Protein AF-A0A7S0R4J1-F1 (afdb_monomer)

Organism: NCBI:txid1034604

Radius of gyration: 21.52 Å; Cα contacts (8 Å, |Δi|>4): 65; chains: 1; bounding box: 45×45×48 Å

pLDDT: mean 85.77, std 11.28, range [54.91, 97.12]

Foldseek 3Di:
DDQADFQVVVPHDPVNQVVVQLQLCLQQVQPVPDDGCVVQRGNNSSVVVVCVSDPPVSSVVSRVVSPPPPDPPDDDDPPDDDDDPVRVVVVVVCVVPVVDCPPPDDDDDDDDDDD

InterPro domains:
  IPR009081 Phosphopantetheine binding ACP domain [PF00550] (1-50)
  IPR036736 ACP-like superfamily [G3DSA:1.10.1200.10] (1-53)
  IPR036736 ACP-like superfamily [SSF47336] (1-51)

Secondary structure (DSSP, 8-state):
--TT--TTTTT--HHHHHHHHHHHHHHTT-TTS---TTT--SHHHHHHHHHHHS-HHHHHHHTT-----PPP--PPPTT--PPPHHHHHHHHHHHH-TT--TT---------S--

Solvent-accessible surface area (backbone atoms only — not comparable to full-atom values): 7301 Å² total; per-residue (Å²): 138,58,54,78,43,44,40,57,85,72,68,50,45,73,68,54,38,51,53,51,27,52,50,53,28,40,42,39,67,50,68,87,63,84,61,48,43,92,80,29,42,21,54,50,53,38,50,57,51,48,56,76,75,42,57,64,70,57,41,54,65,24,60,83,64,52,63,73,81,59,82,78,82,76,86,66,62,97,89,58,84,84,65,51,73,67,51,47,52,51,49,52,53,43,71,75,44,73,88,61,64,89,84,63,88,84,82,87,82,90,84,86,84,84,132

Sequence (115 aa):
IGVHTDFFAAGGTSLNSIMVATRVTEMFNLGTKGVGLHKYATISELSDHLRTVAPIDQLLGALGDAGSRGIPVRKWPDDVRIMSFSQLQMYTLATIDPESCTYNEAVSLRIEGGV

Nearest PDB structures (foldseek):
  6c4q-assembly1_A  TM=6.685E-01  e=6.002E-01  Mycobacterium tuberculosis H37Rv

Structure (mmCIF, N/CA/C/O backbone):
data_AF-A0A7S0R4J1-F1
#
_entry.id   AF-A0A7S0R4J1-F1
#
loop_
_atom_site.group_PDB
_atom_site.id
_atom_site.type_symbol
_atom_site.label_atom_id
_atom_site.label_alt_id
_atom_site.label_comp_id
_atom_site.label_asym_id
_atom_site.label_entity_id
_atom_site.label_seq_id
_atom_site.pdbx_PDB_ins_code
_atom_site.Cartn_x
_atom_site.Cartn_y
_atom_site.Cartn_z
_atom_site.occupancy
_atom_site.B_iso_or_equiv
_atom_site.auth_seq_id
_atom_site.auth_comp_id
_atom_site.auth_asym_id
_atom_site.auth_atom_id
_atom_site.pdbx_PDB_model_num
ATOM 1 N N . ILE A 1 1 ? 6.061 -15.914 -16.287 1.00 84.00 1 ILE A N 1
ATOM 2 C CA . ILE A 1 1 ? 5.477 -14.584 -16.587 1.00 84.00 1 ILE A CA 1
ATOM 3 C C . ILE A 1 1 ? 6.308 -13.975 -17.706 1.00 84.00 1 ILE A C 1
ATOM 5 O O . ILE A 1 1 ? 7.527 -13.977 -17.582 1.00 84.00 1 ILE A O 1
ATOM 9 N N . GLY A 1 2 ? 5.681 -13.567 -18.811 1.00 94.94 2 GLY A N 1
ATOM 10 C CA . GLY A 1 2 ? 6.353 -12.884 -19.920 1.00 94.94 2 GLY A CA 1
ATOM 11 C C . GLY A 1 2 ? 6.346 -11.364 -19.735 1.00 94.94 2 GLY A C 1
ATOM 12 O O . GLY A 1 2 ? 5.594 -10.842 -18.915 1.00 94.94 2 GLY A O 1
ATOM 13 N N . VAL A 1 3 ? 7.15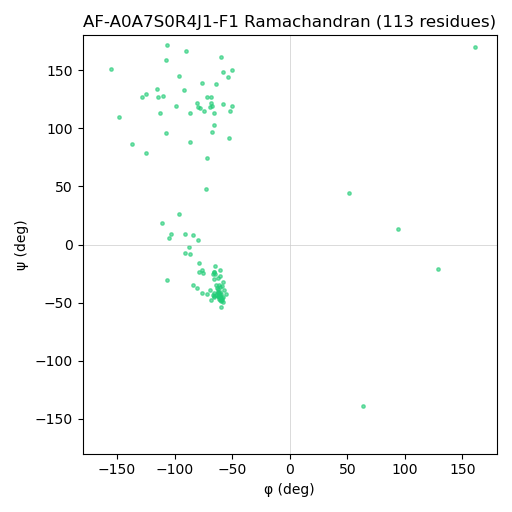6 -10.638 -20.510 1.00 96.31 3 VAL A N 1
ATOM 14 C CA . VAL A 1 3 ? 7.283 -9.173 -20.358 1.00 96.31 3 VAL A CA 1
ATOM 15 C C . VAL A 1 3 ? 6.006 -8.395 -20.705 1.00 96.31 3 VAL A C 1
ATOM 17 O O . VAL A 1 3 ? 5.798 -7.304 -20.185 1.00 96.31 3 VAL A O 1
ATOM 20 N N . HIS A 1 4 ? 5.135 -8.983 -21.527 1.00 96.88 4 HIS A N 1
ATOM 21 C CA . HIS A 1 4 ? 3.824 -8.443 -21.907 1.00 96.88 4 HIS A CA 1
ATOM 22 C C . HIS A 1 4 ? 2.660 -9.120 -21.172 1.00 96.88 4 HIS A C 1
ATOM 24 O O . HIS A 1 4 ? 1.504 -8.931 -21.535 1.00 96.88 4 HIS A O 1
ATOM 30 N N . THR A 1 5 ? 2.941 -9.958 -20.169 1.00 96.62 5 THR A N 1
ATOM 31 C CA . THR A 1 5 ? 1.879 -10.523 -19.336 1.00 96.62 5 THR A CA 1
ATOM 32 C C . THR A 1 5 ? 1.268 -9.406 -18.497 1.00 96.62 5 THR A C 1
ATOM 34 O O . THR A 1 5 ? 1.979 -8.768 -17.721 1.00 96.62 5 THR A O 1
ATOM 37 N N . ASP A 1 6 ? -0.038 -9.195 -18.650 1.00 96.00 6 ASP A N 1
ATOM 38 C CA . ASP A 1 6 ? -0.802 -8.274 -17.815 1.00 96.00 6 ASP A CA 1
ATOM 39 C C . ASP A 1 6 ? -0.909 -8.820 -16.385 1.00 96.00 6 ASP A C 1
ATOM 41 O O . ASP A 1 6 ? -1.300 -9.971 -16.157 1.00 96.00 6 ASP A O 1
ATOM 45 N N . PHE A 1 7 ? -0.522 -7.991 -15.419 1.00 95.38 7 PHE A N 1
ATOM 46 C CA . PHE A 1 7 ? -0.473 -8.343 -14.007 1.00 95.38 7 PHE A CA 1
ATOM 47 C C . PHE A 1 7 ? -1.842 -8.735 -13.434 1.00 95.38 7 PHE A C 1
ATOM 49 O O . PHE A 1 7 ? -1.925 -9.690 -12.658 1.00 95.38 7 PHE A O 1
ATOM 56 N N . PHE A 1 8 ? -2.913 -8.032 -13.808 1.00 95.00 8 PHE A N 1
ATOM 57 C CA . PHE A 1 8 ? -4.256 -8.277 -13.277 1.00 95.00 8 PHE A CA 1
ATOM 58 C C . PHE A 1 8 ? -4.921 -9.464 -13.969 1.00 95.00 8 PHE A C 1
ATOM 60 O O . PHE A 1 8 ? -5.546 -10.287 -13.299 1.00 95.00 8 PHE A O 1
ATOM 67 N N . ALA A 1 9 ? -4.716 -9.626 -15.279 1.00 95.38 9 ALA A N 1
ATOM 68 C CA . ALA A 1 9 ? -5.174 -10.804 -16.015 1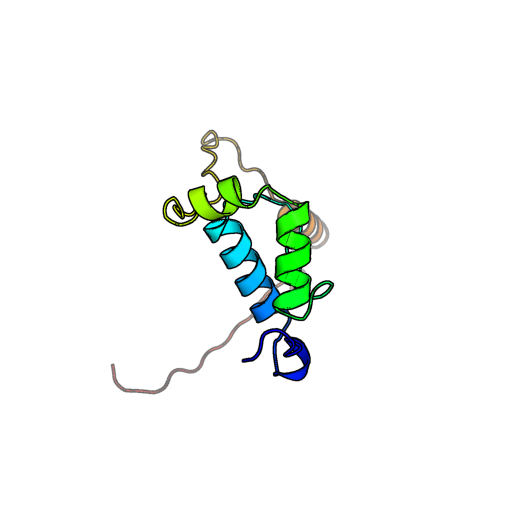.00 95.38 9 ALA A CA 1
ATOM 69 C C . ALA A 1 9 ? -4.515 -12.099 -15.503 1.00 95.38 9 ALA A C 1
ATOM 71 O O . ALA A 1 9 ? -5.124 -13.166 -15.550 1.00 95.38 9 ALA A O 1
ATOM 72 N N . ALA A 1 10 ? -3.293 -12.008 -14.970 1.00 94.50 10 ALA A N 1
ATOM 73 C CA . ALA A 1 10 ? -2.593 -13.118 -14.326 1.00 94.50 10 ALA A CA 1
ATOM 74 C C . ALA A 1 10 ? -3.040 -13.395 -12.871 1.00 94.50 10 ALA A C 1
ATOM 76 O O . ALA A 1 10 ? -2.461 -14.265 -12.219 1.00 94.50 10 ALA A O 1
ATOM 77 N N . GLY A 1 11 ? -4.047 -12.678 -12.35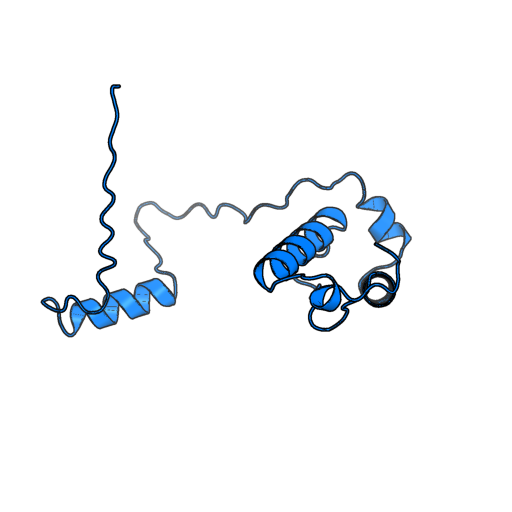2 1.00 94.56 11 GLY A N 1
ATOM 78 C CA . GLY A 1 11 ? -4.580 -12.851 -10.994 1.00 94.56 11 GLY A CA 1
ATOM 79 C C . GLY A 1 11 ? -3.965 -11.929 -9.936 1.00 94.56 11 GLY A C 1
ATOM 80 O O . GLY A 1 11 ? -4.144 -12.157 -8.739 1.00 94.56 11 GLY A O 1
ATOM 81 N N . GLY A 1 12 ? -3.229 -10.893 -10.344 1.00 93.94 12 GLY A N 1
ATOM 82 C CA . GLY A 1 12 ? -2.705 -9.881 -9.434 1.00 93.94 12 GLY A CA 1
ATOM 83 C C . GLY A 1 12 ? -3.818 -9.080 -8.751 1.00 93.94 12 GLY A C 1
ATOM 84 O O . GLY A 1 12 ? -4.790 -8.673 -9.381 1.00 93.94 12 GLY A O 1
ATOM 85 N N . THR A 1 13 ? -3.665 -8.824 -7.450 1.00 94.06 13 THR A N 1
ATOM 86 C CA . THR A 1 13 ? -4.610 -8.017 -6.655 1.00 94.06 13 THR A CA 1
ATOM 87 C C . THR A 1 13 ? -4.038 -6.641 -6.316 1.00 94.06 13 THR A C 1
ATOM 89 O O . THR A 1 13 ? -2.842 -6.390 -6.486 1.00 94.06 13 THR A O 1
ATOM 92 N N . SER A 1 14 ? -4.862 -5.753 -5.751 1.00 91.31 14 SER A N 1
ATOM 93 C CA . SER A 1 14 ? -4.412 -4.451 -5.240 1.00 91.31 14 SER A CA 1
ATOM 94 C C . SER A 1 14 ? -3.303 -4.577 -4.192 1.00 91.31 14 SER A C 1
ATOM 96 O O . SER A 1 14 ? -2.339 -3.814 -4.231 1.00 91.31 14 SER A O 1
ATOM 98 N N . LEU A 1 15 ? -3.383 -5.569 -3.295 1.00 91.56 15 LEU A N 1
ATOM 99 C CA . LEU A 1 15 ? -2.345 -5.797 -2.286 1.00 91.56 15 LEU A CA 1
ATOM 100 C C . LEU A 1 15 ? -1.027 -6.220 -2.945 1.00 91.56 15 LEU A C 1
ATOM 102 O O . LEU A 1 15 ? 0.028 -5.670 -2.629 1.00 91.56 15 LEU A O 1
ATOM 106 N N . ASN A 1 16 ? -1.079 -7.148 -3.908 1.00 92.31 16 ASN A N 1
ATOM 107 C CA . ASN A 1 16 ? 0.109 -7.538 -4.671 1.00 92.31 16 ASN A CA 1
ATOM 108 C C . ASN A 1 16 ? 0.678 -6.361 -5.468 1.00 92.31 16 ASN A C 1
ATOM 110 O O . ASN A 1 16 ? 1.896 -6.209 -5.524 1.00 92.31 16 ASN A O 1
ATOM 114 N N . SER A 1 17 ? -0.183 -5.513 -6.036 1.00 91.31 17 SER A N 1
ATOM 115 C CA . SER A 1 17 ? 0.238 -4.315 -6.758 1.00 91.31 17 SER A CA 1
ATOM 116 C C . SER A 1 17 ? 1.026 -3.365 -5.856 1.00 91.31 17 SER A C 1
ATOM 118 O O . SER A 1 17 ? 2.090 -2.891 -6.250 1.00 91.31 17 SER A O 1
ATOM 120 N N . ILE A 1 18 ? 0.528 -3.107 -4.642 1.00 90.12 18 ILE A N 1
ATOM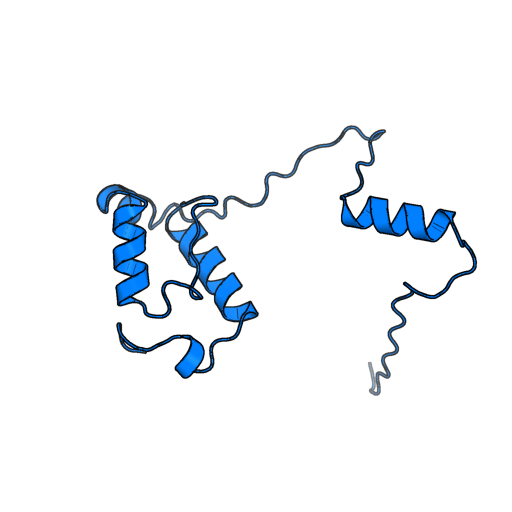 121 C CA . ILE A 1 18 ? 1.219 -2.275 -3.648 1.00 90.12 18 ILE A CA 1
ATOM 122 C C . ILE A 1 18 ? 2.563 -2.908 -3.277 1.00 90.12 18 ILE A C 1
ATOM 124 O O . ILE A 1 18 ? 3.581 -2.228 -3.320 1.00 90.12 18 ILE A O 1
ATOM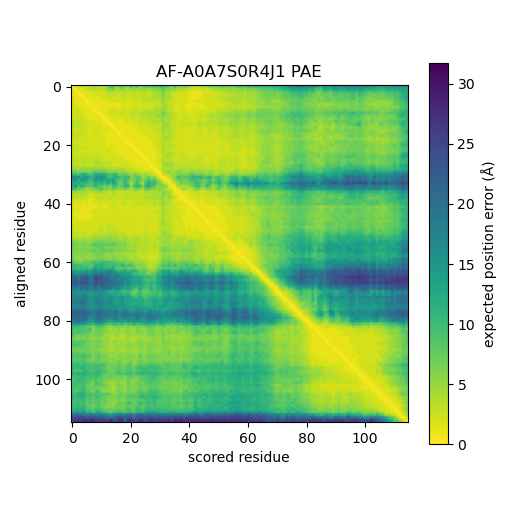 128 N N . MET A 1 19 ? 2.598 -4.215 -2.996 1.00 89.56 19 MET A N 1
ATOM 129 C CA . MET A 1 19 ? 3.842 -4.909 -2.642 1.00 89.56 19 MET A CA 1
ATOM 130 C C . MET A 1 19 ? 4.894 -4.857 -3.757 1.00 89.56 19 MET A C 1
ATOM 132 O O . MET A 1 19 ? 6.071 -4.638 -3.474 1.00 89.56 19 MET A O 1
ATOM 136 N N . VAL A 1 20 ? 4.497 -5.047 -5.020 1.00 90.56 20 VAL A N 1
ATOM 137 C CA . VAL A 1 20 ? 5.425 -4.925 -6.155 1.00 90.56 20 VAL A CA 1
ATOM 138 C C . VAL A 1 20 ? 5.907 -3.486 -6.292 1.00 90.56 20 VAL A C 1
ATOM 140 O O . VAL A 1 20 ? 7.107 -3.275 -6.438 1.00 90.56 20 VAL A O 1
ATOM 143 N N . ALA A 1 21 ? 5.011 -2.502 -6.188 1.00 88.12 21 ALA A N 1
ATOM 144 C CA . ALA A 1 21 ? 5.387 -1.094 -6.249 1.00 88.12 21 ALA A CA 1
ATOM 145 C C . ALA A 1 21 ? 6.397 -0.719 -5.156 1.00 88.12 21 ALA A C 1
ATOM 147 O O . ALA A 1 21 ? 7.420 -0.111 -5.463 1.00 88.12 21 ALA A O 1
ATOM 148 N N . THR A 1 22 ? 6.164 -1.142 -3.909 1.00 86.31 22 THR A N 1
ATOM 149 C CA . THR A 1 22 ? 7.101 -0.941 -2.795 1.00 86.31 22 THR A CA 1
ATOM 150 C C . THR A 1 22 ? 8.460 -1.564 -3.094 1.00 86.31 22 THR A C 1
ATOM 152 O O . THR A 1 22 ? 9.472 -0.875 -3.010 1.00 86.31 22 THR A O 1
ATOM 155 N N . ARG A 1 23 ? 8.495 -2.830 -3.528 1.00 87.06 23 ARG A N 1
ATOM 156 C CA . ARG A 1 23 ? 9.756 -3.533 -3.817 1.00 87.06 23 ARG A CA 1
ATOM 157 C C . ARG A 1 23 ? 10.533 -2.906 -4.967 1.00 87.06 23 ARG A C 1
ATOM 159 O O . ARG A 1 23 ? 11.740 -2.746 -4.860 1.00 87.06 23 ARG A O 1
ATOM 166 N N . VAL A 1 24 ? 9.862 -2.535 -6.056 1.00 87.69 24 VAL A N 1
ATOM 167 C CA . VAL A 1 24 ? 10.499 -1.866 -7.203 1.00 87.69 24 VAL A CA 1
ATOM 168 C C . VAL A 1 24 ? 11.076 -0.519 -6.770 1.00 87.69 24 VAL A C 1
ATOM 170 O O . VAL A 1 24 ? 12.220 -0.204 -7.089 1.00 87.69 24 VAL A O 1
ATOM 173 N N . THR A 1 25 ? 10.317 0.252 -5.994 1.00 85.44 25 THR A N 1
ATOM 174 C CA . THR A 1 25 ? 10.776 1.525 -5.438 1.00 85.44 25 THR A CA 1
ATOM 175 C C . THR A 1 25 ? 12.002 1.365 -4.542 1.00 85.44 25 THR A C 1
ATOM 177 O O . THR A 1 25 ? 12.925 2.173 -4.646 1.00 85.44 25 THR A O 1
ATOM 180 N N . GLU A 1 26 ? 12.028 0.347 -3.681 1.00 83.19 26 GLU A N 1
ATOM 181 C CA . GLU A 1 26 ? 13.160 0.051 -2.797 1.00 83.19 26 GLU A CA 1
ATOM 182 C C . GLU A 1 26 ? 14.385 -0.421 -3.587 1.00 83.19 26 GLU A C 1
ATOM 184 O O . GLU A 1 26 ? 15.472 0.122 -3.405 1.00 83.19 26 GLU A O 1
ATOM 189 N N . MET A 1 27 ? 14.207 -1.368 -4.512 1.00 85.31 27 MET A N 1
ATOM 190 C CA . MET A 1 27 ? 15.291 -1.934 -5.324 1.00 85.31 27 MET A CA 1
ATOM 191 C C . MET A 1 27 ? 15.997 -0.894 -6.197 1.00 85.31 27 MET A C 1
ATOM 193 O O . MET A 1 27 ? 17.200 -0.998 -6.414 1.00 85.31 27 MET A O 1
ATOM 197 N N . PHE A 1 28 ? 15.256 0.092 -6.704 1.00 85.38 28 PHE A N 1
ATOM 198 C CA . PHE A 1 28 ? 15.790 1.149 -7.567 1.00 85.38 28 PHE A CA 1
ATOM 199 C C . PHE A 1 28 ? 15.943 2.500 -6.854 1.00 85.38 28 PHE A C 1
ATOM 201 O O . PHE A 1 28 ? 16.266 3.502 -7.493 1.00 85.38 28 PHE A O 1
ATOM 208 N N . ASN A 1 29 ? 15.702 2.546 -5.541 1.00 82.19 29 ASN A N 1
ATOM 209 C CA . ASN A 1 29 ? 15.826 3.739 -4.706 1.00 82.19 29 ASN A CA 1
ATOM 210 C C . ASN A 1 29 ? 15.066 4.977 -5.246 1.00 82.19 29 ASN A C 1
ATOM 212 O O . ASN A 1 29 ? 15.580 6.099 -5.277 1.00 82.19 29 ASN A O 1
ATOM 216 N N . LEU A 1 30 ? 13.824 4.765 -5.694 1.00 79.75 30 LEU A N 1
ATOM 217 C CA . LEU A 1 30 ? 13.036 5.746 -6.459 1.00 79.75 30 LEU A CA 1
ATOM 218 C C . LEU A 1 30 ? 12.235 6.736 -5.597 1.00 79.75 30 LEU A C 1
ATOM 220 O O . LEU A 1 30 ? 11.674 7.699 -6.126 1.00 79.75 30 LEU A O 1
ATOM 224 N N . GLY A 1 31 ? 12.175 6.533 -4.277 1.00 74.31 31 GLY A N 1
ATOM 225 C CA . GLY A 1 31 ? 11.372 7.361 -3.370 1.00 74.31 31 GLY A CA 1
ATOM 226 C C . GLY A 1 31 ? 9.869 7.266 -3.664 1.00 74.31 31 GLY A C 1
ATOM 227 O O . GLY A 1 31 ? 9.347 6.198 -3.939 1.00 74.31 31 GLY A O 1
ATOM 228 N N . THR A 1 32 ? 9.132 8.375 -3.622 1.00 62.47 32 THR A N 1
ATOM 229 C CA . THR A 1 32 ? 7.670 8.374 -3.854 1.00 62.47 32 THR A CA 1
ATOM 230 C C . THR A 1 32 ? 7.273 8.425 -5.331 1.00 62.47 32 THR A C 1
ATOM 232 O O . THR A 1 32 ? 6.095 8.612 -5.647 1.00 62.47 32 THR A O 1
ATOM 235 N N . LYS A 1 33 ? 8.229 8.302 -6.260 1.00 64.25 33 LYS A N 1
ATOM 236 C CA . LYS A 1 33 ? 7.947 8.407 -7.694 1.00 64.25 33 LYS A CA 1
ATOM 237 C C . LYS A 1 33 ? 7.068 7.225 -8.111 1.00 64.25 33 LYS A C 1
ATOM 239 O O . LYS A 1 33 ? 7.490 6.080 -8.037 1.00 64.25 33 LYS A O 1
ATOM 244 N N . GLY A 1 34 ? 5.825 7.536 -8.487 1.00 60.25 34 GLY A N 1
ATOM 245 C CA . GLY A 1 34 ? 4.703 6.608 -8.629 1.00 60.25 34 GLY A CA 1
ATOM 246 C C . GLY A 1 34 ? 4.982 5.397 -9.514 1.00 60.25 34 GLY A C 1
ATOM 247 O O . GLY A 1 34 ? 4.733 5.422 -10.721 1.00 60.25 34 GLY A O 1
ATOM 248 N N . VAL A 1 35 ? 5.445 4.321 -8.885 1.00 74.12 35 VAL A N 1
ATOM 249 C CA . VAL A 1 35 ? 5.368 2.967 -9.417 1.00 74.12 35 VAL A CA 1
ATOM 250 C C . VAL A 1 35 ? 3.946 2.478 -9.161 1.00 74.12 35 VAL A C 1
ATOM 252 O O . VAL A 1 35 ? 3.498 2.415 -8.019 1.00 74.12 35 VAL A O 1
ATOM 255 N N . GLY A 1 36 ? 3.208 2.172 -10.224 1.00 80.25 36 GLY A N 1
ATOM 256 C CA . GLY A 1 36 ? 1.819 1.745 -10.110 1.00 80.25 36 GLY A CA 1
ATOM 257 C C . GLY A 1 36 ? 1.445 0.780 -11.217 1.00 80.25 36 GLY A C 1
ATOM 258 O O . GLY A 1 36 ? 1.279 1.191 -12.364 1.00 80.25 36 GLY A O 1
ATOM 259 N N . LEU A 1 37 ? 1.245 -0.489 -10.858 1.00 85.50 37 LEU A N 1
ATOM 260 C CA . LEU A 1 37 ? 0.817 -1.517 -11.810 1.00 85.50 37 LEU A CA 1
ATOM 261 C C . LEU A 1 37 ? -0.587 -1.250 -12.369 1.00 85.50 37 LEU A C 1
ATOM 263 O O . LEU A 1 37 ? -0.901 -1.729 -13.444 1.00 85.50 37 LEU A O 1
ATOM 267 N N . HIS A 1 38 ? -1.400 -0.415 -11.709 1.00 86.75 38 HIS A N 1
ATOM 268 C CA . HIS A 1 38 ? -2.690 0.046 -12.243 1.00 86.75 38 HIS A CA 1
ATOM 269 C C . HIS A 1 38 ? -2.566 0.821 -13.566 1.00 86.75 38 HIS A C 1
ATOM 271 O O . HIS A 1 38 ? -3.520 0.859 -14.335 1.00 86.75 38 HIS A O 1
ATOM 277 N N . LYS A 1 39 ? -1.422 1.476 -13.807 1.00 88.69 39 LYS A N 1
ATOM 278 C CA . LYS A 1 39 ? -1.166 2.275 -15.014 1.00 88.69 39 LYS A CA 1
ATOM 279 C C . LYS A 1 39 ? -0.195 1.588 -15.974 1.00 88.69 39 LYS A C 1
ATOM 281 O O . LYS A 1 39 ? -0.296 1.791 -17.176 1.00 88.69 39 LYS A O 1
ATOM 286 N N . TYR A 1 40 ? 0.733 0.801 -15.437 1.00 92.81 40 TYR A N 1
ATOM 287 C CA . TYR A 1 40 ? 1.750 0.070 -16.190 1.00 92.81 40 TYR A CA 1
ATOM 288 C C . TYR A 1 40 ? 1.643 -1.409 -15.809 1.00 92.81 40 TYR A C 1
ATOM 290 O O . TYR A 1 40 ? 2.366 -1.879 -14.931 1.00 92.81 40 TYR A O 1
ATOM 298 N N . ALA A 1 41 ? 0.662 -2.107 -16.382 1.00 94.25 41 ALA A N 1
ATOM 299 C CA . ALA A 1 41 ? 0.245 -3.435 -15.924 1.00 94.25 41 ALA A CA 1
ATOM 300 C C . ALA A 1 41 ? 1.179 -4.555 -16.397 1.00 94.25 41 ALA A C 1
ATOM 302 O O . ALA A 1 41 ? 1.150 -5.656 -15.844 1.00 94.25 41 ALA A O 1
ATOM 303 N N . THR A 1 42 ? 2.026 -4.284 -17.389 1.00 95.62 42 THR A N 1
ATOM 304 C CA . THR A 1 42 ? 3.035 -5.224 -17.887 1.00 95.62 42 THR A CA 1
ATOM 305 C C . THR A 1 42 ? 4.452 -4.825 -17.466 1.00 95.62 42 THR A C 1
ATOM 307 O O . THR A 1 42 ? 4.745 -3.666 -17.170 1.00 95.62 42 THR A O 1
ATOM 310 N N . ILE A 1 43 ? 5.380 -5.789 -17.479 1.00 94.56 43 ILE A N 1
ATOM 311 C CA . ILE A 1 43 ? 6.802 -5.529 -17.187 1.00 94.56 43 ILE A CA 1
ATOM 312 C C . ILE A 1 43 ? 7.402 -4.578 -18.231 1.00 94.56 43 ILE A C 1
ATOM 314 O O . ILE A 1 43 ? 8.216 -3.730 -17.873 1.00 94.56 43 ILE A O 1
ATOM 318 N N . SER A 1 44 ? 7.003 -4.706 -19.502 1.00 95.81 44 SER A N 1
ATOM 319 C CA . SER A 1 44 ? 7.459 -3.828 -20.586 1.00 95.81 44 SER A CA 1
ATOM 320 C C . SER A 1 44 ? 7.085 -2.371 -20.312 1.00 95.81 44 SER A C 1
ATOM 322 O O . SER A 1 44 ? 7.964 -1.517 -20.251 1.00 95.81 44 SER A O 1
ATOM 324 N N . GLU A 1 45 ? 5.802 -2.101 -20.060 1.00 94.81 45 GLU A N 1
ATOM 325 C CA . GLU A 1 45 ? 5.309 -0.747 -19.779 1.00 94.81 45 GLU A CA 1
ATOM 326 C C . GLU A 1 45 ? 5.932 -0.168 -18.509 1.00 94.81 45 GLU A C 1
ATOM 328 O O . GLU A 1 45 ? 6.296 1.009 -18.466 1.00 94.81 45 GLU A O 1
ATOM 333 N N . LEU A 1 46 ? 6.079 -0.996 -17.469 1.00 92.31 46 LEU A N 1
ATOM 334 C CA . LEU A 1 46 ? 6.710 -0.566 -16.231 1.00 92.31 46 LEU A CA 1
ATOM 335 C C . LEU A 1 46 ? 8.193 -0.238 -16.454 1.00 92.31 46 LEU A C 1
ATOM 337 O O . LEU A 1 46 ? 8.674 0.766 -15.936 1.00 92.31 46 LEU A O 1
ATOM 341 N N . SER A 1 47 ? 8.917 -1.043 -17.237 1.00 91.56 47 SER A N 1
ATOM 342 C CA . SER A 1 47 ? 10.322 -0.782 -17.570 1.00 91.56 47 SER A CA 1
ATOM 343 C C . SER A 1 47 ? 10.486 0.521 -18.350 1.00 91.56 47 SER A C 1
ATOM 345 O O . SER A 1 47 ? 11.364 1.319 -18.014 1.00 91.56 47 SER A O 1
ATOM 347 N N . ASP A 1 48 ? 9.621 0.766 -19.335 1.00 92.81 48 ASP A N 1
ATOM 348 C CA . ASP A 1 48 ? 9.630 2.002 -20.118 1.00 92.81 48 ASP A CA 1
ATOM 349 C C . ASP A 1 48 ? 9.367 3.216 -19.226 1.00 92.81 48 ASP A C 1
ATOM 351 O O . ASP A 1 48 ? 10.112 4.196 -19.278 1.00 92.81 48 ASP A O 1
ATOM 355 N N . HIS A 1 49 ? 8.383 3.125 -18.327 1.00 91.19 49 HIS A N 1
ATOM 356 C CA . HIS A 1 49 ? 8.130 4.166 -17.331 1.00 91.19 49 HIS A CA 1
ATOM 357 C C . HIS A 1 49 ? 9.347 4.417 -16.439 1.00 91.19 49 HIS A C 1
ATOM 359 O O . HIS A 1 49 ? 9.760 5.565 -16.284 1.00 91.19 49 HIS A O 1
ATOM 365 N N . LEU A 1 50 ? 9.981 3.372 -15.901 1.00 89.44 50 LEU A N 1
ATOM 366 C CA . LEU A 1 50 ? 11.155 3.522 -15.033 1.00 89.44 50 LEU A CA 1
ATOM 367 C C . LEU A 1 50 ? 12.318 4.244 -15.726 1.00 89.44 50 LEU A C 1
ATOM 369 O O . LEU A 1 50 ? 12.979 5.070 -15.093 1.00 89.44 50 LEU A O 1
ATOM 373 N N . ARG A 1 51 ? 12.521 4.017 -17.029 1.00 89.12 51 ARG A N 1
ATOM 374 C CA . ARG A 1 51 ? 13.531 4.737 -17.826 1.00 89.12 51 ARG A CA 1
ATOM 375 C C . ARG A 1 51 ? 13.237 6.234 -17.961 1.00 89.12 51 ARG A C 1
ATOM 377 O O . ARG A 1 51 ? 14.165 7.013 -18.151 1.00 89.12 51 ARG A O 1
ATOM 384 N N . THR A 1 52 ? 11.974 6.655 -17.844 1.00 88.62 52 THR A N 1
ATOM 385 C CA . THR A 1 52 ? 11.615 8.087 -17.788 1.00 88.62 52 THR A CA 1
ATOM 386 C C . THR A 1 52 ? 11.853 8.707 -16.411 1.00 88.62 52 THR A C 1
ATOM 388 O O . THR A 1 52 ? 12.027 9.918 -16.290 1.00 88.62 52 THR A O 1
ATOM 391 N N . VAL A 1 53 ? 11.862 7.883 -15.362 1.00 86.88 53 VAL A N 1
ATOM 392 C CA . VAL A 1 53 ? 11.927 8.321 -13.962 1.00 86.88 53 VAL A CA 1
ATOM 393 C C . VAL A 1 53 ? 13.368 8.576 -13.507 1.00 86.88 53 VAL A C 1
ATOM 395 O O . VAL A 1 53 ? 13.599 9.478 -12.686 1.00 86.88 53 VAL A O 1
ATOM 398 N N . ALA A 1 54 ? 14.319 7.787 -14.017 1.00 85.44 54 ALA A N 1
ATOM 399 C CA . ALA A 1 54 ? 15.750 7.913 -13.759 1.00 85.44 54 ALA A CA 1
ATOM 400 C C . ALA A 1 54 ? 16.588 7.313 -14.913 1.00 85.44 54 ALA A C 1
ATOM 402 O O . ALA A 1 54 ? 16.138 6.362 -15.559 1.00 85.44 54 ALA A O 1
ATOM 403 N N . PRO A 1 55 ? 17.816 7.817 -15.161 1.00 87.00 55 PRO A N 1
ATOM 404 C CA . PRO A 1 55 ? 18.745 7.223 -16.120 1.00 87.00 55 PRO A CA 1
ATOM 405 C C . PRO A 1 55 ? 19.070 5.767 -15.780 1.00 87.00 55 PRO A C 1
ATOM 407 O O . PRO A 1 55 ? 19.150 5.395 -14.607 1.00 87.00 55 PRO A O 1
ATOM 410 N N . ILE A 1 56 ? 19.329 4.952 -16.805 1.00 85.94 56 ILE A N 1
ATOM 411 C CA . ILE A 1 56 ? 19.581 3.519 -16.616 1.00 85.94 56 ILE A CA 1
ATOM 412 C C . ILE A 1 56 ? 20.806 3.253 -15.734 1.00 85.94 56 ILE A C 1
ATOM 414 O O . ILE A 1 56 ? 20.747 2.372 -14.886 1.00 85.94 56 ILE A O 1
ATOM 418 N N . ASP A 1 57 ? 21.858 4.066 -15.842 1.00 86.19 57 ASP A N 1
ATOM 419 C CA . ASP A 1 57 ? 23.068 3.926 -15.022 1.00 86.19 57 ASP A CA 1
ATOM 420 C C . ASP A 1 57 ? 22.780 4.147 -13.532 1.00 86.19 57 ASP A C 1
ATOM 422 O O . ASP A 1 57 ? 23.340 3.465 -12.678 1.00 86.19 57 ASP A O 1
ATOM 426 N N . GLN A 1 58 ? 21.851 5.053 -13.207 1.00 84.56 58 GLN A N 1
ATOM 427 C CA . GLN A 1 58 ? 21.409 5.288 -11.833 1.00 84.56 58 GLN A CA 1
ATOM 428 C C . GLN A 1 58 ? 20.555 4.125 -11.316 1.00 84.56 58 GLN A C 1
ATOM 430 O O . GLN A 1 58 ? 20.733 3.697 -10.178 1.00 84.56 58 GLN A O 1
ATOM 435 N N . LEU A 1 59 ? 19.644 3.605 -12.147 1.00 83.19 59 LEU A N 1
ATOM 436 C CA . LEU A 1 59 ? 18.833 2.434 -11.803 1.00 83.19 59 LEU A CA 1
ATOM 437 C C . LEU A 1 59 ? 19.721 1.212 -11.549 1.00 83.19 59 LEU A C 1
ATOM 439 O O . LEU A 1 59 ? 19.530 0.513 -10.560 1.00 83.19 59 LEU A O 1
ATOM 443 N N . LEU A 1 60 ? 20.710 0.979 -12.413 1.00 84.69 60 LEU A N 1
ATOM 444 C CA . LEU A 1 60 ? 21.657 -0.126 -12.284 1.00 84.69 60 LEU A CA 1
ATOM 445 C C . LEU A 1 60 ? 22.603 0.063 -11.095 1.00 84.69 60 LEU A C 1
ATOM 447 O O . LEU A 1 60 ? 22.871 -0.900 -10.389 1.00 84.69 60 LEU A O 1
ATOM 451 N N . GLY A 1 61 ? 23.067 1.287 -10.832 1.00 81.56 61 GLY A N 1
ATOM 452 C CA . GLY A 1 61 ? 23.905 1.593 -9.669 1.00 81.56 61 GLY A CA 1
ATOM 453 C C . GLY A 1 61 ? 23.180 1.440 -8.326 1.00 81.56 61 GLY A C 1
ATOM 454 O O . GLY A 1 61 ? 23.822 1.168 -7.316 1.00 81.56 61 GLY A O 1
ATOM 455 N N . ALA A 1 62 ? 21.849 1.576 -8.309 1.00 78.25 62 ALA A N 1
ATOM 456 C CA . ALA A 1 62 ? 21.027 1.316 -7.128 1.00 78.25 62 ALA A CA 1
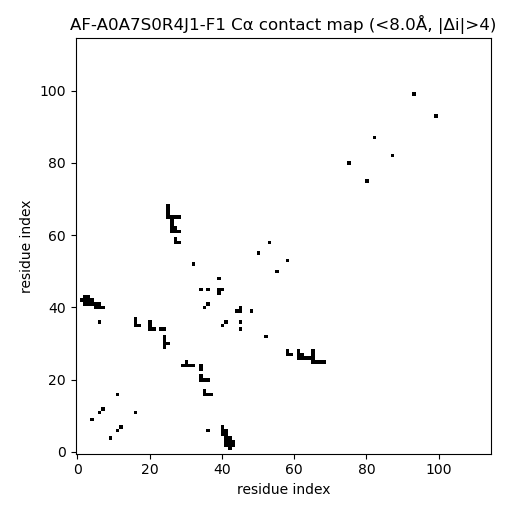ATOM 457 C C . ALA A 1 62 ? 20.829 -0.189 -6.852 1.00 78.25 62 ALA A C 1
ATOM 459 O O . ALA A 1 62 ? 20.559 -0.569 -5.710 1.00 78.25 62 ALA A O 1
ATOM 460 N N . LEU A 1 63 ? 20.999 -1.055 -7.863 1.00 71.62 63 LEU A N 1
ATOM 461 C CA . LEU A 1 63 ? 20.929 -2.508 -7.700 1.00 71.62 63 LEU A CA 1
ATOM 462 C C . LEU A 1 63 ? 22.119 -2.990 -6.856 1.00 71.62 63 LEU A C 1
ATOM 464 O O . LEU A 1 63 ? 23.217 -3.207 -7.357 1.00 71.62 63 LEU A O 1
ATOM 468 N N . GLY A 1 64 ? 21.888 -3.159 -5.555 1.00 62.88 64 GLY A N 1
ATOM 469 C CA . GLY A 1 64 ? 22.904 -3.580 -4.583 1.00 62.88 64 GLY A CA 1
ATOM 470 C C . GLY A 1 64 ? 22.995 -2.668 -3.359 1.00 62.88 64 GLY A C 1
ATOM 471 O O . GLY A 1 64 ? 23.393 -3.137 -2.298 1.00 62.88 64 GLY A O 1
ATOM 472 N N . ASP A 1 65 ? 22.524 -1.422 -3.470 1.00 61.84 65 ASP A N 1
ATOM 473 C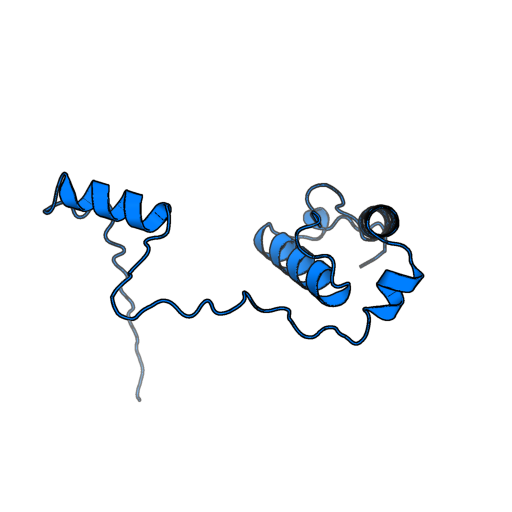 CA . ASP A 1 65 ? 22.318 -0.486 -2.349 1.00 61.84 65 ASP A CA 1
ATOM 474 C C . ASP A 1 65 ? 20.858 -0.518 -1.856 1.00 61.84 65 ASP A C 1
ATOM 476 O O . ASP A 1 65 ? 20.329 0.445 -1.304 1.00 61.84 65 ASP A O 1
ATOM 480 N N . ALA A 1 66 ? 20.175 -1.648 -2.068 1.00 57.41 66 ALA A N 1
ATOM 481 C CA . ALA A 1 66 ? 18.798 -1.890 -1.642 1.00 57.41 66 ALA A CA 1
ATOM 482 C C . ALA A 1 66 ? 18.710 -2.099 -0.116 1.00 57.41 66 ALA A C 1
ATOM 484 O O . ALA A 1 66 ? 18.095 -3.046 0.373 1.00 57.41 66 ALA A O 1
ATOM 485 N N . GLY A 1 67 ? 19.351 -1.228 0.663 1.00 55.91 67 GLY A N 1
ATOM 486 C CA . GLY A 1 67 ? 18.980 -1.025 2.049 1.00 55.91 67 GLY A CA 1
ATOM 487 C C . GLY A 1 67 ? 17.606 -0.379 2.047 1.00 55.91 67 GLY A C 1
ATOM 488 O O . GLY A 1 67 ? 17.436 0.703 1.481 1.00 55.91 67 GLY A O 1
ATOM 489 N N . SER A 1 68 ? 16.612 -1.040 2.645 1.00 56.28 68 SER A N 1
ATOM 490 C CA . SER A 1 68 ? 15.304 -0.427 2.830 1.00 56.28 68 SER A CA 1
ATOM 491 C C . SER A 1 68 ? 15.526 0.927 3.497 1.00 56.28 68 SER A C 1
ATOM 493 O O . SER A 1 68 ? 16.017 1.029 4.625 1.00 56.28 68 SER A O 1
ATOM 495 N N . ARG A 1 69 ? 15.200 2.010 2.787 1.00 59.66 69 ARG A N 1
ATOM 496 C CA . ARG A 1 69 ? 15.026 3.309 3.431 1.00 59.66 69 ARG A CA 1
ATOM 497 C C . ARG A 1 69 ? 13.725 3.194 4.204 1.00 59.66 69 ARG A C 1
ATOM 499 O O . ARG A 1 69 ? 12.680 3.655 3.755 1.00 59.66 69 ARG A O 1
ATOM 506 N N . GLY A 1 70 ? 13.791 2.472 5.323 1.00 59.78 70 GLY A N 1
ATOM 507 C CA . GLY A 1 70 ? 12.697 2.347 6.262 1.00 59.78 70 GLY A CA 1
ATOM 508 C C . GLY A 1 70 ? 12.182 3.740 6.586 1.00 59.78 70 GLY A C 1
ATOM 509 O O . GLY A 1 70 ? 12.932 4.720 6.530 1.00 59.78 70 GLY A O 1
ATOM 510 N N . ILE A 1 71 ? 10.890 3.832 6.890 1.00 67.25 71 ILE A N 1
ATOM 511 C CA . ILE A 1 71 ? 10.289 5.093 7.317 1.00 67.25 71 ILE A CA 1
ATOM 512 C C . ILE A 1 71 ? 11.177 5.646 8.438 1.00 67.25 71 ILE A C 1
ATOM 514 O O . ILE A 1 71 ? 11.366 4.947 9.440 1.00 67.25 71 ILE A O 1
ATOM 518 N N . PRO A 1 72 ? 11.781 6.839 8.268 1.00 68.88 72 PRO A N 1
ATOM 519 C CA . PRO A 1 72 ? 12.724 7.348 9.244 1.00 68.88 72 PRO A CA 1
ATOM 520 C C . PRO A 1 72 ? 12.007 7.435 10.586 1.00 68.88 72 PRO A C 1
ATOM 522 O O . PRO A 1 72 ? 10.977 8.104 10.706 1.00 68.88 72 PRO A O 1
ATOM 525 N N . VAL A 1 73 ? 12.531 6.725 11.588 1.00 69.69 73 VAL A N 1
ATOM 526 C CA . VAL A 1 73 ? 11.971 6.759 12.937 1.00 69.69 73 VAL A CA 1
ATOM 527 C C . VAL A 1 73 ? 12.179 8.168 13.466 1.00 69.69 73 VAL A C 1
ATOM 529 O O . VAL A 1 73 ? 13.284 8.561 13.844 1.00 69.69 73 VAL A O 1
ATOM 532 N N . ARG A 1 74 ? 11.110 8.961 13.462 1.00 69.56 74 ARG A N 1
ATOM 533 C CA . ARG A 1 74 ? 11.139 10.292 14.050 1.00 69.56 74 ARG A CA 1
ATOM 534 C C . ARG A 1 74 ? 11.110 10.130 15.566 1.00 69.56 74 ARG A C 1
ATOM 536 O O . ARG A 1 74 ? 10.130 9.632 16.113 1.00 69.56 74 ARG A O 1
ATOM 543 N N . LYS A 1 75 ? 12.191 10.533 16.238 1.00 73.00 75 LYS A N 1
ATOM 544 C CA . LYS A 1 75 ? 12.191 10.684 17.696 1.00 73.00 75 LYS A CA 1
ATOM 545 C C . LYS A 1 75 ? 11.303 11.875 18.039 1.00 73.00 75 LYS A C 1
ATOM 547 O O . LYS A 1 75 ? 11.574 12.991 17.595 1.00 73.00 75 LYS A O 1
ATOM 552 N N . TRP A 1 76 ? 10.238 11.614 18.780 1.00 73.00 76 TRP A N 1
ATOM 553 C CA . TRP A 1 76 ? 9.369 12.646 19.325 1.00 73.00 76 TRP A CA 1
ATOM 554 C C . TRP A 1 76 ? 9.791 12.944 20.765 1.00 73.00 76 TRP A C 1
ATOM 556 O O . TRP A 1 76 ? 10.247 12.023 21.444 1.00 73.00 76 TRP A O 1
ATOM 566 N N . PRO A 1 77 ? 9.685 14.201 21.222 1.00 80.50 77 PRO A N 1
ATOM 567 C CA . PRO A 1 77 ? 9.759 14.522 22.643 1.00 80.50 77 PRO A CA 1
ATOM 568 C C . PRO A 1 77 ? 8.754 13.683 23.446 1.00 80.50 77 PRO A C 1
ATOM 570 O O . PRO A 1 77 ? 7.652 13.421 22.959 1.00 80.50 77 PRO A O 1
ATOM 573 N N . ASP A 1 78 ? 9.121 13.272 24.662 1.00 76.94 78 ASP A N 1
ATOM 574 C CA . ASP A 1 78 ? 8.295 12.385 25.501 1.00 76.94 78 ASP A CA 1
ATOM 575 C C . ASP A 1 78 ? 6.918 12.988 25.852 1.00 76.94 78 ASP A C 1
ATOM 577 O O . ASP A 1 78 ? 5.970 12.264 26.164 1.00 76.94 78 ASP A O 1
ATOM 581 N N . ASP A 1 79 ? 6.791 14.313 25.774 1.00 82.50 79 ASP A N 1
ATOM 582 C CA . ASP A 1 79 ? 5.598 15.098 26.089 1.00 82.50 79 ASP A CA 1
ATOM 583 C C . ASP A 1 79 ? 4.660 15.331 24.890 1.00 82.50 79 ASP A C 1
ATOM 585 O O . ASP A 1 79 ? 3.545 15.824 25.072 1.00 82.50 79 ASP A O 1
ATOM 589 N N . VAL A 1 80 ? 5.051 14.946 23.669 1.00 77.12 80 VAL A N 1
ATOM 590 C CA . VAL A 1 80 ? 4.257 15.198 22.457 1.00 77.12 80 VAL A CA 1
ATOM 591 C C . VAL A 1 80 ? 3.734 13.897 21.854 1.00 77.12 80 VAL A C 1
ATOM 593 O O . VAL A 1 80 ? 4.477 13.105 21.275 1.00 77.12 80 VAL A O 1
ATOM 596 N N . ARG A 1 81 ? 2.408 13.714 21.886 1.00 73.62 81 ARG A N 1
ATOM 597 C CA . ARG A 1 81 ? 1.715 12.644 21.149 1.00 73.62 81 ARG A CA 1
ATOM 598 C C . ARG A 1 81 ? 0.945 13.229 19.970 1.00 73.62 81 ARG A C 1
ATOM 600 O O . ARG A 1 81 ? -0.176 13.701 20.129 1.00 73.62 81 ARG A O 1
ATOM 607 N N . ILE A 1 82 ? 1.546 13.203 18.780 1.00 81.75 82 ILE A N 1
ATOM 608 C CA . ILE A 1 82 ? 0.853 13.622 17.555 1.00 81.75 82 ILE A CA 1
ATOM 609 C C . ILE A 1 82 ? -0.028 12.478 17.067 1.00 81.75 82 ILE A C 1
ATOM 611 O O . ILE A 1 82 ? 0.462 11.388 16.773 1.00 81.75 82 ILE A O 1
ATOM 615 N N . MET A 1 83 ? -1.325 12.747 16.958 1.00 88.69 83 MET A N 1
ATOM 616 C CA . MET A 1 83 ? -2.266 11.845 16.310 1.00 88.69 83 MET A CA 1
ATOM 617 C C . MET A 1 83 ? -2.120 11.937 14.792 1.00 88.69 83 MET A C 1
ATOM 619 O O . MET A 1 83 ? -2.001 13.029 14.230 1.00 88.69 83 MET A O 1
ATOM 623 N N . SER A 1 84 ? -2.177 10.796 14.109 1.00 91.12 84 SER A N 1
ATOM 624 C CA . SER A 1 84 ? -2.454 10.795 12.674 1.00 91.12 84 SER A CA 1
ATOM 625 C C . SER A 1 84 ? -3.818 11.434 12.406 1.00 91.12 84 SER A C 1
ATOM 627 O O . SER A 1 84 ? -4.667 11.520 13.295 1.00 91.12 84 SER A O 1
ATOM 629 N N . PHE A 1 85 ? -4.065 11.850 11.165 1.00 94.25 85 PHE A N 1
ATOM 630 C CA . PHE A 1 85 ? -5.368 12.402 10.797 1.00 94.25 85 PHE A CA 1
ATOM 631 C C . PHE A 1 85 ? -6.517 11.429 11.122 1.00 94.25 85 PHE A C 1
ATOM 633 O O . PHE A 1 85 ? -7.517 11.831 11.711 1.00 94.25 85 PHE A O 1
ATOM 640 N N . SER A 1 86 ? -6.332 10.133 10.838 1.00 94.94 86 SER A N 1
ATOM 641 C CA . SER A 1 86 ? -7.304 9.088 11.179 1.00 94.94 86 SER A CA 1
ATOM 642 C C . SER A 1 86 ? -7.517 8.960 12.689 1.00 94.94 86 SER A C 1
ATOM 644 O O . SER A 1 86 ? -8.651 8.821 13.134 1.00 94.94 86 SER A O 1
ATOM 646 N N . GLN A 1 87 ? -6.447 9.038 13.490 1.00 94.81 87 GLN A N 1
ATOM 647 C CA . GLN A 1 87 ? -6.549 8.988 14.952 1.00 94.81 87 GLN A CA 1
ATOM 648 C C . GLN A 1 87 ? -7.277 10.209 15.515 1.00 94.81 87 GLN A C 1
ATOM 650 O O . GLN A 1 87 ? -8.142 10.044 16.367 1.00 94.81 87 GLN A O 1
ATOM 655 N N . LEU A 1 88 ? -6.973 11.413 15.021 1.00 95.12 88 LEU A N 1
ATOM 656 C CA . LEU A 1 88 ? -7.660 12.636 15.434 1.00 95.12 88 LEU A CA 1
ATOM 657 C C . LEU A 1 88 ? -9.153 12.557 15.107 1.00 95.12 88 LEU A C 1
ATOM 659 O O . LEU A 1 88 ? -9.975 12.860 15.962 1.00 95.12 88 LEU A O 1
ATOM 663 N N . GLN A 1 89 ? -9.504 12.099 13.903 1.00 95.50 89 GLN A N 1
ATOM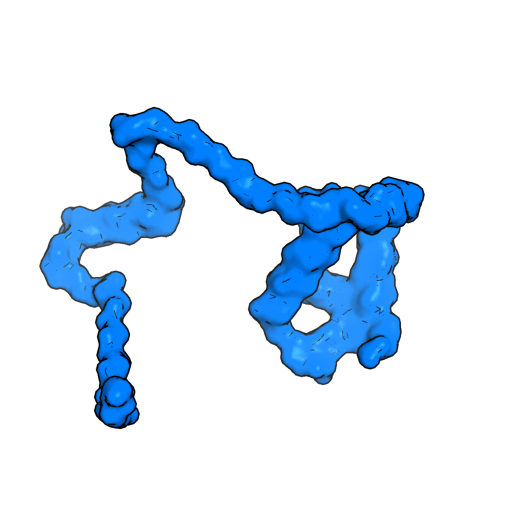 664 C CA . GLN A 1 89 ? -10.898 11.914 13.508 1.00 95.50 89 GLN A CA 1
ATOM 665 C C . GLN A 1 89 ? -11.617 10.918 14.427 1.00 95.50 89 GLN A C 1
ATOM 667 O O . GLN A 1 89 ? -12.705 11.220 14.914 1.00 95.50 89 GLN A O 1
ATOM 672 N N . MET A 1 90 ? -11.013 9.754 14.689 1.00 95.38 90 MET A N 1
ATOM 673 C CA . MET A 1 90 ? -11.590 8.755 15.597 1.00 95.38 90 MET A CA 1
ATOM 674 C C . MET A 1 90 ? -11.735 9.294 17.021 1.00 95.38 90 MET A C 1
ATOM 676 O O . MET A 1 90 ? -12.776 9.103 17.642 1.00 95.38 90 MET A O 1
ATOM 680 N N . TYR A 1 91 ? -10.734 10.024 17.517 1.00 93.75 91 TYR A N 1
ATOM 681 C CA . TYR A 1 91 ? -10.793 10.675 18.823 1.00 93.75 91 TYR A CA 1
ATOM 682 C C . TYR A 1 91 ? -11.936 11.689 18.890 1.00 93.75 91 TYR A C 1
ATOM 684 O O . TYR A 1 91 ? -12.738 11.648 19.817 1.00 93.75 91 TYR A O 1
ATOM 692 N N . THR A 1 92 ? -12.064 12.562 17.889 1.00 94.75 92 THR A N 1
ATOM 693 C CA . THR A 1 92 ? -13.165 13.528 17.822 1.00 94.75 92 THR A CA 1
ATOM 694 C C . THR A 1 92 ? -14.522 12.826 17.842 1.00 94.75 92 THR A C 1
ATOM 696 O O . THR A 1 92 ? -15.391 13.225 18.614 1.00 94.75 92 THR A O 1
ATOM 699 N N . LEU A 1 93 ? -14.699 11.753 17.066 1.00 95.12 93 LEU A N 1
ATOM 700 C CA . LEU A 1 93 ? -15.940 10.973 17.072 1.00 95.12 93 LEU A CA 1
ATOM 701 C C . LEU A 1 93 ? -16.231 10.365 18.453 1.00 95.12 93 LEU A C 1
ATOM 703 O O . LEU A 1 93 ? -17.352 10.488 18.938 1.00 95.12 93 LEU A O 1
ATOM 707 N N . ALA A 1 94 ? -15.217 9.808 19.118 1.00 94.94 94 ALA A N 1
ATOM 708 C CA . ALA A 1 94 ? -15.347 9.261 20.469 1.00 94.94 94 ALA A CA 1
ATOM 709 C C . ALA A 1 94 ? -15.659 10.335 21.530 1.00 94.94 94 ALA A C 1
ATOM 711 O O . ALA A 1 94 ? -16.327 10.045 22.515 1.00 94.94 94 ALA A O 1
ATOM 712 N N . THR A 1 95 ? -15.215 11.585 21.345 1.00 94.56 95 THR A N 1
ATOM 713 C CA . THR A 1 95 ? -15.570 12.685 22.265 1.00 94.56 95 THR A CA 1
ATOM 714 C C . THR A 1 95 ? -16.998 13.199 22.086 1.00 94.56 95 THR A C 1
ATOM 716 O O . THR A 1 95 ? -17.548 13.777 23.020 1.00 94.56 95 THR A O 1
ATOM 719 N N . ILE A 1 96 ? -17.588 13.019 20.899 1.00 97.12 96 ILE A N 1
ATOM 720 C CA . ILE A 1 96 ? -18.957 13.462 20.602 1.00 97.12 96 ILE A CA 1
ATOM 721 C C . ILE A 1 96 ? -19.980 12.517 21.240 1.00 97.12 96 ILE A C 1
ATOM 723 O O . ILE A 1 96 ? -20.967 12.990 21.799 1.00 97.12 96 ILE A O 1
ATOM 727 N N . ASP A 1 97 ? -19.740 11.206 21.171 1.00 95.69 97 ASP A N 1
ATOM 728 C CA . ASP A 1 97 ? -20.605 10.180 21.763 1.00 95.69 97 ASP A CA 1
ATOM 729 C C . ASP A 1 97 ? -19.760 9.096 22.461 1.00 95.69 97 ASP A C 1
ATOM 731 O O . ASP A 1 97 ? -19.409 8.086 21.843 1.00 95.69 97 ASP A O 1
ATOM 735 N N . PRO A 1 98 ? -19.391 9.308 23.741 1.00 93.38 98 PRO A N 1
ATOM 736 C CA . PRO A 1 98 ? -18.470 8.422 24.458 1.00 93.38 98 PRO A CA 1
ATOM 737 C C . PRO A 1 98 ? -19.000 7.009 24.719 1.00 93.38 98 PRO A C 1
ATOM 739 O O . PRO A 1 98 ? -18.209 6.089 24.901 1.00 93.38 98 PRO A O 1
ATOM 742 N N . GLU A 1 99 ? -20.321 6.829 24.736 1.00 95.81 99 GLU A N 1
ATOM 743 C CA . GLU A 1 99 ? -20.961 5.528 24.972 1.00 95.81 99 GLU A CA 1
ATOM 744 C C . GLU A 1 99 ? -21.145 4.730 23.665 1.00 95.81 99 GLU A C 1
ATOM 746 O O . GLU A 1 99 ? -21.628 3.594 23.673 1.00 95.81 99 GLU A O 1
ATOM 751 N N . SER A 1 100 ? -20.765 5.309 22.519 1.00 95.00 100 SER A N 1
ATOM 752 C CA . SER A 1 100 ? -20.934 4.682 21.210 1.00 95.00 100 SER A CA 1
ATOM 753 C C . SER A 1 100 ? -19.970 3.518 21.001 1.00 95.00 100 SER A C 1
ATOM 755 O O . SER A 1 100 ? -18.753 3.679 21.028 1.00 95.00 100 SER A O 1
ATOM 757 N N . CYS A 1 101 ? -20.507 2.356 20.633 1.00 94.62 101 CYS A N 1
ATOM 758 C CA . CYS A 1 101 ? -19.711 1.203 20.198 1.00 94.62 101 CYS A CA 1
ATOM 759 C C . CYS A 1 101 ? -19.469 1.163 18.677 1.00 94.62 101 CYS A C 1
ATOM 761 O O . CYS A 1 101 ? -18.989 0.155 18.165 1.00 94.62 101 CYS A O 1
ATOM 763 N N . THR A 1 102 ? -19.817 2.223 17.938 1.00 94.56 102 THR A N 1
ATOM 764 C CA . THR A 1 102 ? -19.838 2.236 16.459 1.00 94.56 102 THR A CA 1
ATOM 765 C C . THR A 1 102 ? -18.488 1.891 15.819 1.00 94.56 102 THR A C 1
ATOM 767 O O . THR A 1 102 ? -18.457 1.291 14.749 1.00 94.56 102 THR A O 1
ATOM 770 N N . TYR A 1 103 ? -17.380 2.245 16.474 1.00 93.31 103 TYR A N 1
ATOM 771 C CA . TYR A 1 103 ? -16.015 1.998 15.990 1.00 93.31 103 TYR A CA 1
ATOM 772 C C . TYR A 1 103 ? -15.266 0.944 16.825 1.00 93.31 103 TYR A C 1
ATOM 774 O O . TYR A 1 103 ? -14.038 0.872 16.779 1.00 93.31 103 TYR A O 1
ATOM 782 N N . ASN A 1 104 ? -15.991 0.125 17.597 1.00 94.81 104 ASN A N 1
ATOM 783 C CA . ASN A 1 104 ? -15.393 -0.982 18.338 1.00 94.81 104 ASN A CA 1
ATOM 784 C C . ASN A 1 104 ? -15.128 -2.157 17.389 1.00 94.81 104 ASN A C 1
ATOM 786 O O . ASN A 1 104 ? -16.055 -2.764 16.861 1.00 94.81 104 ASN A O 1
ATOM 790 N N . GLU A 1 105 ? -13.860 -2.529 17.236 1.00 94.31 105 GLU A N 1
ATOM 791 C CA . GLU A 1 105 ? -13.451 -3.718 16.482 1.00 94.31 105 GLU A CA 1
ATOM 792 C C . GLU A 1 105 ? -13.468 -4.951 17.399 1.00 94.31 105 GLU A C 1
ATOM 794 O O . GLU A 1 105 ? -12.482 -5.282 18.062 1.00 94.31 105 GLU A O 1
ATOM 799 N N . ALA A 1 106 ? -14.621 -5.618 17.490 1.00 94.56 106 ALA A N 1
ATOM 800 C CA . ALA A 1 106 ? -14.784 -6.821 18.303 1.00 94.56 106 ALA A CA 1
ATOM 801 C C . ALA A 1 106 ? -14.393 -8.082 17.514 1.00 94.56 106 ALA A C 1
ATOM 803 O O . ALA A 1 106 ? -15.083 -8.486 16.580 1.00 94.56 106 ALA A O 1
ATOM 804 N N . VAL A 1 107 ? -13.310 -8.744 17.929 1.00 96.12 107 VAL A N 1
ATOM 805 C CA . VAL A 1 107 ? -12.838 -10.003 17.329 1.00 96.12 107 VAL A CA 1
ATOM 806 C C . VAL A 1 107 ? -12.952 -11.133 18.351 1.00 96.12 107 VAL A C 1
ATOM 808 O O . VAL A 1 107 ? -12.431 -11.024 19.459 1.00 96.12 107 VAL A O 1
ATOM 811 N N . SER A 1 108 ? -13.608 -12.238 17.982 1.00 95.38 108 SER A N 1
ATOM 812 C CA . SER A 1 108 ? -13.645 -13.470 18.777 1.00 95.38 108 SER A CA 1
ATOM 813 C C . SER A 1 108 ? -12.953 -14.608 18.026 1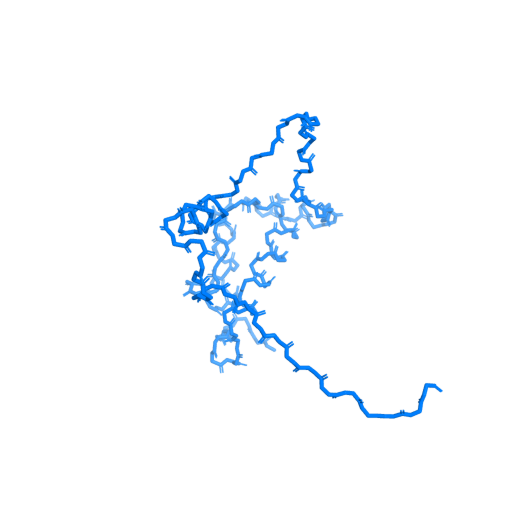.00 95.38 108 SER A C 1
ATOM 815 O O . SER A 1 108 ? -13.156 -14.804 16.829 1.00 95.38 108 SER A O 1
ATOM 817 N N . LEU A 1 109 ? -12.101 -15.352 18.732 1.00 94.88 109 LEU A N 1
ATOM 818 C CA . LEU A 1 109 ? -11.377 -16.499 18.192 1.00 94.88 109 LEU A CA 1
ATOM 819 C C . LEU A 1 109 ? -11.591 -17.695 19.117 1.00 94.88 109 LEU A C 1
ATOM 821 O O . LEU A 1 109 ? -11.334 -17.612 20.317 1.00 94.88 109 LEU A O 1
ATOM 825 N N . ARG A 1 110 ? -12.041 -18.818 18.555 1.00 93.88 110 ARG A N 1
ATOM 826 C CA . ARG A 1 110 ? -12.120 -20.096 19.264 1.00 93.88 110 ARG A CA 1
ATOM 827 C C . ARG A 1 110 ? -10.902 -20.932 18.892 1.00 93.88 110 ARG A C 1
ATOM 829 O O . ARG A 1 110 ? -10.719 -21.254 17.723 1.00 93.88 110 ARG A O 1
ATOM 836 N N . ILE A 1 111 ? -10.088 -21.271 19.886 1.00 92.75 111 ILE A N 1
ATOM 837 C CA . ILE A 1 111 ? -8.923 -22.145 19.732 1.00 92.75 111 ILE A CA 1
ATOM 838 C C . ILE A 1 111 ? -9.242 -23.460 20.443 1.00 92.75 111 ILE A C 1
ATOM 840 O O . ILE A 1 111 ? -9.637 -23.446 21.607 1.00 92.75 111 ILE A O 1
ATOM 844 N N . GLU A 1 112 ? -9.084 -24.587 19.751 1.00 91.50 112 GLU A N 1
ATOM 845 C CA . GLU A 1 112 ? -9.284 -25.929 20.306 1.00 91.50 112 GLU A CA 1
ATOM 846 C C . GLU A 1 112 ? -8.022 -26.771 20.098 1.00 91.50 112 GLU A C 1
ATOM 848 O O . GLU A 1 112 ? -7.500 -26.837 18.986 1.00 91.50 112 GLU A O 1
ATOM 853 N N . GLY A 1 113 ? -7.525 -27.406 21.164 1.00 90.25 113 GLY A N 1
ATOM 854 C CA . GLY A 1 113 ? -6.329 -28.253 21.134 1.00 90.25 113 GLY A CA 1
ATOM 855 C C . GLY A 1 113 ? -5.722 -28.481 22.523 1.00 90.25 113 GLY A C 1
ATOM 856 O O . GLY A 1 113 ? -6.133 -27.846 23.494 1.00 90.25 113 GLY A O 1
ATOM 857 N N . GLY A 1 114 ? -4.757 -29.401 22.616 1.00 70.38 114 GLY A N 1
ATOM 858 C CA . GLY A 1 114 ? -3.881 -29.560 23.783 1.00 70.38 114 GLY A CA 1
ATOM 859 C C . GLY A 1 114 ? -2.617 -28.721 23.599 1.00 70.38 114 GLY A C 1
ATOM 860 O O . GLY A 1 114 ? -2.054 -28.727 22.507 1.00 70.38 114 GLY A O 1
ATOM 861 N N . VAL A 1 115 ? -2.236 -27.975 24.640 1.00 54.91 115 VAL A N 1
ATOM 862 C CA . VAL A 1 115 ? -0.999 -27.173 24.696 1.00 54.91 115 VAL A CA 1
ATOM 863 C C . VAL A 1 115 ? 0.229 -28.058 24.515 1.00 54.91 115 VAL A C 1
ATOM 865 O O . VAL A 1 115 ? 0.249 -29.144 25.138 1.00 54.91 115 VAL A O 1
#

Mean predicted aligned error: 8.09 Å